Protein AF-A0A0F9I7V3-F1 (afdb_monomer_lite)

Structure (mmCIF, N/CA/C/O backbone):
data_AF-A0A0F9I7V3-F1
#
_entry.id   AF-A0A0F9I7V3-F1
#
loop_
_atom_site.group_PDB
_atom_site.id
_atom_site.type_symbol
_atom_site.label_atom_id
_atom_site.label_alt_id
_atom_site.label_comp_id
_atom_site.label_asym_id
_atom_site.label_entity_id
_atom_site.label_seq_id
_atom_site.pdbx_PDB_ins_code
_atom_site.Cartn_x
_atom_site.Cartn_y
_atom_site.Cartn_z
_atom_site.occupancy
_atom_site.B_iso_or_equiv
_atom_site.auth_seq_id
_atom_site.auth_comp_id
_atom_site.auth_asym_id
_atom_site.auth_atom_id
_atom_site.pdbx_PDB_model_num
ATOM 1 N N . ASN A 1 1 ? 7.238 9.715 3.601 1.00 52.47 1 ASN A N 1
ATOM 2 C CA . ASN A 1 1 ? 8.567 10.121 3.090 1.00 52.47 1 ASN A CA 1
ATOM 3 C C . ASN A 1 1 ? 9.205 11.260 3.841 1.00 52.47 1 ASN A C 1
ATOM 5 O O . ASN A 1 1 ? 10.418 11.334 3.756 1.00 52.47 1 ASN A O 1
ATOM 9 N N . GLU A 1 2 ? 8.448 12.193 4.439 1.00 54.03 2 GLU A N 1
ATOM 10 C CA . GLU A 1 2 ? 9.003 13.387 5.118 1.00 54.03 2 GLU A CA 1
ATOM 11 C C . GLU A 1 2 ? 9.944 14.259 4.256 1.00 54.03 2 GLU A C 1
ATOM 13 O O . GLU A 1 2 ? 10.416 15.294 4.709 1.00 54.03 2 GLU A O 1
ATOM 18 N N . ALA A 1 3 ? 10.161 13.899 2.986 1.00 58.34 3 ALA A N 1
ATOM 19 C CA . ALA A 1 3 ? 10.875 14.692 2.012 1.00 58.34 3 ALA A CA 1
ATOM 20 C C . ALA A 1 3 ? 10.129 16.025 1.872 1.00 58.34 3 ALA A C 1
ATOM 22 O O . ALA A 1 3 ? 8.951 16.016 1.485 1.00 58.34 3 ALA A O 1
ATOM 23 N N . PRO A 1 4 ? 10.773 17.164 2.187 1.00 63.94 4 PRO A N 1
ATOM 24 C CA . PRO A 1 4 ? 10.158 18.471 2.017 1.00 63.94 4 PRO A CA 1
ATOM 25 C C . PRO A 1 4 ? 9.557 18.585 0.614 1.00 63.94 4 PRO A C 1
ATOM 27 O O . PRO A 1 4 ? 10.210 18.191 -0.352 1.00 63.94 4 PRO A O 1
ATOM 30 N N . ARG A 1 5 ? 8.346 19.142 0.456 1.00 61.31 5 ARG A N 1
ATOM 31 C CA . ARG A 1 5 ? 7.693 19.269 -0.872 1.00 61.31 5 ARG A CA 1
ATOM 32 C C . ARG A 1 5 ? 8.591 19.921 -1.928 1.00 61.31 5 ARG A C 1
ATOM 34 O O . ARG A 1 5 ? 8.489 19.603 -3.107 1.00 61.31 5 ARG A O 1
ATOM 41 N N . HIS A 1 6 ? 9.469 20.825 -1.499 1.00 72.94 6 HIS A N 1
ATOM 42 C CA . HIS A 1 6 ? 10.412 21.543 -2.360 1.00 72.94 6 HIS A CA 1
ATOM 43 C C . HIS A 1 6 ? 11.698 20.757 -2.643 1.00 72.94 6 HIS A C 1
ATOM 45 O O . HIS A 1 6 ? 12.445 21.073 -3.571 1.00 72.94 6 HIS A O 1
ATOM 51 N N . SER A 1 7 ? 11.969 19.714 -1.862 1.00 73.38 7 SER A N 1
ATOM 52 C CA . SER A 1 7 ? 13.072 18.805 -2.121 1.00 73.38 7 SER A CA 1
ATOM 53 C C . SER A 1 7 ? 12.683 17.884 -3.280 1.00 73.38 7 SER A C 1
ATOM 55 O O . SER A 1 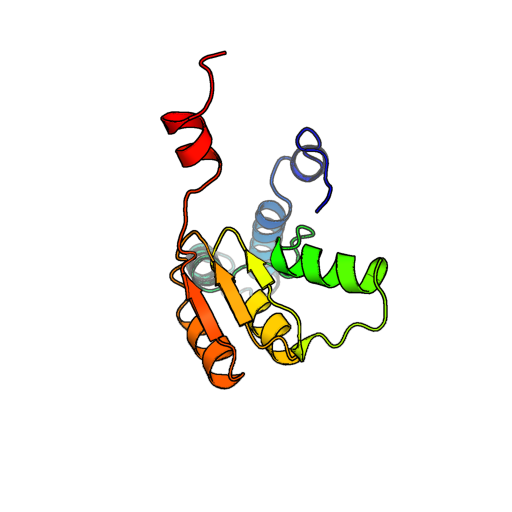7 ? 11.796 17.039 -3.185 1.00 73.38 7 SER A O 1
ATOM 57 N N . ARG A 1 8 ? 13.353 18.061 -4.422 1.00 76.62 8 ARG A N 1
ATOM 58 C CA . ARG A 1 8 ? 13.280 17.140 -5.566 1.00 76.62 8 ARG A CA 1
ATOM 59 C C . ARG A 1 8 ? 14.619 16.409 -5.705 1.00 76.62 8 ARG A C 1
ATOM 61 O O . ARG A 1 8 ? 15.311 16.620 -6.700 1.00 76.62 8 ARG A O 1
ATOM 68 N N . PRO A 1 9 ? 15.036 15.607 -4.704 1.00 82.81 9 PRO A N 1
ATOM 69 C CA . PRO A 1 9 ? 16.375 15.022 -4.676 1.00 82.81 9 PRO A CA 1
ATOM 70 C C . PRO A 1 9 ? 16.635 14.146 -5.902 1.00 82.81 9 PRO A C 1
ATOM 72 O O . PRO A 1 9 ? 17.692 14.252 -6.510 1.00 82.81 9 PRO A O 1
ATOM 75 N N . CYS A 1 10 ? 15.645 13.361 -6.338 1.00 83.88 10 CYS A N 1
ATOM 76 C CA . CYS A 1 10 ? 15.775 12.532 -7.532 1.00 83.88 10 CYS A CA 1
ATOM 77 C C . CYS A 1 10 ? 15.978 13.357 -8.809 1.00 83.88 10 CYS A C 1
ATOM 79 O O . CYS A 1 10 ? 16.874 13.052 -9.582 1.00 83.88 10 CYS A O 1
ATOM 81 N N . ALA A 1 11 ? 15.222 14.442 -8.995 1.00 85.31 11 ALA A N 1
ATOM 82 C CA . ALA A 1 11 ? 15.393 15.312 -10.155 1.00 85.31 11 ALA A CA 1
ATOM 83 C C . ALA A 1 11 ? 16.764 16.008 -10.155 1.00 85.31 11 ALA A C 1
ATOM 85 O O . ALA A 1 11 ? 17.349 16.186 -11.214 1.00 85.31 11 ALA A O 1
ATOM 86 N N . LYS A 1 12 ? 17.295 16.369 -8.979 1.00 87.06 12 LYS A N 1
ATOM 87 C CA . LYS A 1 12 ? 18.630 16.974 -8.856 1.00 87.06 12 LYS A CA 1
ATOM 88 C C . LYS A 1 12 ? 19.762 15.978 -9.124 1.00 87.06 12 LYS A C 1
ATOM 90 O O . LYS A 1 12 ? 20.744 16.354 -9.745 1.00 87.06 12 LYS A O 1
ATOM 95 N N . LEU A 1 13 ? 19.631 14.737 -8.653 1.00 87.12 13 LEU A N 1
ATOM 96 C CA . LEU A 1 13 ? 20.681 13.715 -8.758 1.00 87.12 13 LEU A CA 1
ATOM 97 C C . LEU A 1 13 ? 20.652 12.950 -10.089 1.00 87.12 13 LEU A C 1
ATOM 99 O O . LEU A 1 13 ? 21.702 12.619 -10.621 1.00 87.12 13 LEU A O 1
ATOM 103 N N . PHE A 1 14 ? 19.461 12.670 -10.623 1.00 86.31 14 PHE A N 1
ATOM 104 C CA . PHE A 1 14 ? 19.266 11.794 -11.786 1.00 86.31 14 PHE A CA 1
ATOM 105 C C . PHE A 1 14 ? 18.589 12.496 -12.975 1.00 86.31 14 PHE A C 1
ATOM 107 O O . PHE A 1 14 ? 18.292 11.853 -13.980 1.00 86.31 14 PHE A O 1
ATOM 114 N N . GLY A 1 15 ? 18.228 13.779 -12.855 1.00 89.44 15 GLY A N 1
ATOM 115 C CA . GLY A 1 15 ? 17.447 14.518 -13.862 1.00 89.44 15 GLY A CA 1
ATOM 116 C C . GLY A 1 15 ? 15.964 14.118 -13.951 1.00 89.44 15 GLY A C 1
ATOM 117 O O . GLY A 1 15 ? 15.140 14.877 -14.454 1.00 89.44 15 GLY A O 1
ATOM 118 N N . VAL A 1 16 ? 15.592 12.946 -13.429 1.00 88.06 16 VAL A N 1
ATOM 119 C CA . VAL A 1 16 ? 14.232 12.383 -13.426 1.00 88.06 16 VAL A CA 1
ATOM 120 C C . VAL A 1 16 ? 13.934 11.678 -12.095 1.00 88.06 16 VAL A C 1
ATOM 122 O O . VAL A 1 16 ? 14.767 11.617 -11.194 1.00 88.06 16 VAL A O 1
ATOM 125 N N . CYS A 1 17 ? 12.727 11.125 -11.935 1.00 84.31 17 CYS A N 1
ATOM 126 C CA . CYS A 1 17 ? 12.464 10.203 -10.828 1.00 84.31 17 CYS A CA 1
ATOM 127 C C . CYS A 1 17 ? 13.434 9.011 -10.908 1.00 84.31 17 CYS A C 1
ATOM 129 O O . CYS A 1 17 ? 13.562 8.416 -11.975 1.00 84.31 17 CYS A O 1
ATOM 131 N N . GLN A 1 18 ? 14.059 8.631 -9.789 1.00 84.81 18 GLN A N 1
ATOM 132 C CA . GLN A 1 18 ? 15.026 7.525 -9.736 1.00 84.81 18 GLN A CA 1
ATOM 133 C C . GLN A 1 18 ? 14.461 6.236 -10.354 1.00 84.81 18 GLN A C 1
ATOM 135 O O . GLN A 1 18 ? 15.120 5.612 -11.172 1.00 84.81 18 GLN A O 1
ATOM 140 N N . ARG A 1 19 ? 13.191 5.915 -10.082 1.00 85.50 19 ARG A N 1
ATOM 141 C CA . ARG A 1 19 ? 12.499 4.767 -10.687 1.00 85.50 19 ARG A CA 1
ATOM 142 C C . ARG A 1 19 ? 12.498 4.802 -12.222 1.00 85.50 19 ARG A C 1
ATOM 144 O O . ARG A 1 19 ? 12.599 3.770 -12.869 1.00 85.50 19 ARG A O 1
ATOM 151 N N . ILE A 1 20 ? 12.336 5.985 -12.824 1.00 85.06 20 ILE A N 1
ATOM 152 C CA . ILE A 1 20 ? 12.371 6.153 -14.290 1.00 85.06 20 ILE A CA 1
ATOM 153 C C . ILE A 1 20 ? 13.801 5.985 -14.804 1.00 85.06 20 ILE A C 1
ATOM 155 O O . ILE A 1 20 ? 13.996 5.389 -15.859 1.00 85.06 20 ILE A O 1
ATOM 159 N N . TYR A 1 21 ? 14.780 6.515 -14.069 1.00 87.50 21 TYR A N 1
ATOM 160 C CA . TYR A 1 21 ? 16.195 6.351 -14.385 1.00 87.50 21 TYR A CA 1
ATOM 161 C C . TYR A 1 21 ? 16.595 4.867 -14.384 1.00 87.50 21 TYR A C 1
ATOM 163 O O . TYR A 1 21 ? 17.134 4.384 -15.369 1.00 87.50 21 TYR A O 1
ATOM 171 N N . GLU A 1 22 ? 16.218 4.108 -13.357 1.00 85.62 22 GLU A N 1
ATOM 172 C CA . GLU A 1 22 ? 16.543 2.680 -13.245 1.00 85.62 22 GLU A CA 1
ATOM 173 C C . GLU A 1 22 ? 15.897 1.824 -14.337 1.00 85.62 22 GLU A C 1
ATOM 175 O O . GLU A 1 22 ? 16.509 0.876 -14.813 1.00 85.62 22 GLU A O 1
ATOM 180 N N . TRP A 1 23 ? 14.698 2.174 -14.812 1.00 86.38 23 TRP A N 1
ATOM 181 C CA . TRP A 1 23 ? 14.118 1.501 -15.979 1.00 86.38 23 TRP A CA 1
ATOM 182 C C . TRP A 1 23 ? 14.963 1.662 -17.252 1.00 86.38 23 TRP A C 1
ATOM 184 O O . TRP A 1 23 ? 14.872 0.810 -18.135 1.00 86.38 23 TRP A O 1
ATOM 194 N N . LYS A 1 24 ? 15.748 2.743 -17.377 1.00 84.44 24 LYS A N 1
ATOM 195 C CA . LYS A 1 24 ? 16.699 2.900 -18.488 1.00 84.44 24 LYS A CA 1
ATOM 196 C C . LYS A 1 24 ? 17.878 1.951 -18.312 1.00 84.44 24 LYS A C 1
ATOM 198 O O . LYS A 1 24 ? 18.190 1.231 -19.248 1.00 84.44 24 LYS A O 1
ATOM 203 N N . GLU A 1 25 ? 18.441 1.882 -17.108 1.00 85.31 25 GLU A N 1
ATOM 204 C CA . GLU A 1 25 ? 19.539 0.963 -16.776 1.00 85.31 25 GLU A CA 1
ATOM 205 C C . GLU A 1 25 ? 19.151 -0.502 -17.012 1.00 85.31 25 GLU A C 1
ATOM 207 O O . GLU A 1 25 ? 19.879 -1.238 -17.671 1.00 85.31 25 GLU A O 1
ATOM 212 N N . VAL A 1 26 ? 17.957 -0.912 -16.564 1.00 85.88 26 VAL A N 1
ATOM 213 C CA . VAL A 1 26 ? 17.424 -2.261 -16.822 1.00 85.88 26 VAL A CA 1
ATOM 214 C C . VAL A 1 26 ? 17.342 -2.542 -18.323 1.00 85.88 26 VAL A C 1
ATOM 216 O O . VAL A 1 26 ? 17.705 -3.630 -18.755 1.00 85.88 26 VAL A O 1
ATOM 219 N N . SER A 1 27 ? 16.910 -1.567 -19.128 1.00 83.44 27 SER A N 1
ATOM 220 C CA . SER A 1 27 ? 16.857 -1.717 -20.587 1.00 83.44 27 SER A CA 1
ATOM 221 C C . SER A 1 27 ? 18.243 -1.903 -21.208 1.00 83.44 27 SER A C 1
ATOM 223 O O . SER A 1 27 ? 18.374 -2.665 -22.163 1.00 83.44 27 SER A O 1
ATOM 225 N N . SER A 1 28 ? 19.255 -1.204 -20.687 1.00 82.38 28 SER A N 1
ATOM 226 C CA . SER A 1 28 ? 20.643 -1.292 -21.151 1.00 82.38 28 SER A CA 1
ATOM 227 C C . SER A 1 28 ? 21.254 -2.654 -20.823 1.00 82.38 28 SER A C 1
ATOM 229 O O . SER A 1 28 ? 21.826 -3.296 -21.701 1.00 82.38 28 SER A O 1
ATOM 231 N N . HIS A 1 29 ? 21.083 -3.126 -19.584 1.00 87.06 29 HIS A N 1
ATOM 232 C CA . HIS A 1 29 ? 21.571 -4.440 -19.157 1.00 87.06 29 HIS A CA 1
ATOM 233 C C . HIS A 1 29 ? 20.855 -5.575 -19.885 1.00 87.06 29 HIS A C 1
ATOM 235 O O . HIS A 1 29 ? 21.501 -6.529 -20.296 1.00 87.06 29 HIS A O 1
ATOM 241 N N . LEU A 1 30 ? 19.550 -5.446 -20.147 1.00 85.00 30 LEU A N 1
ATOM 242 C CA . LEU A 1 30 ? 18.790 -6.473 -20.859 1.00 85.00 30 LEU A CA 1
ATOM 243 C C . LEU A 1 30 ? 19.382 -6.788 -22.243 1.00 85.00 30 LEU A C 1
ATOM 245 O O . LEU A 1 30 ? 19.443 -7.951 -22.624 1.00 85.00 30 LEU A O 1
ATOM 249 N N . ALA A 1 31 ? 19.840 -5.773 -22.982 1.00 78.81 31 ALA A N 1
ATOM 250 C CA . ALA A 1 31 ? 20.459 -5.968 -24.294 1.00 78.81 31 ALA A CA 1
ATOM 251 C C . ALA A 1 31 ? 21.866 -6.592 -24.211 1.00 78.81 31 ALA A C 1
ATOM 253 O O . ALA A 1 31 ? 22.268 -7.303 -25.130 1.00 78.81 31 ALA A O 1
ATOM 254 N N . ALA A 1 32 ? 22.604 -6.329 -23.127 1.00 85.12 32 ALA A N 1
ATOM 255 C CA . ALA A 1 32 ? 23.942 -6.874 -22.903 1.00 85.12 32 ALA A CA 1
ATOM 256 C C . ALA A 1 32 ? 23.902 -8.323 -22.386 1.00 85.12 32 ALA A C 1
ATOM 258 O O . ALA A 1 32 ? 24.621 -9.182 -22.891 1.00 85.12 32 ALA A O 1
ATOM 259 N N . ASP A 1 33 ? 23.031 -8.593 -21.413 1.00 89.25 33 ASP A N 1
ATOM 260 C CA . ASP A 1 33 ? 22.926 -9.881 -20.723 1.00 89.25 33 ASP A CA 1
ATOM 261 C C . ASP A 1 33 ? 22.102 -10.903 -21.516 1.00 89.25 33 ASP A C 1
ATOM 263 O O . ASP A 1 33 ? 22.255 -12.112 -21.333 1.00 89.25 33 ASP A O 1
ATOM 267 N N . VAL A 1 34 ? 21.233 -10.435 -22.419 1.00 88.75 34 VAL A N 1
ATOM 268 C CA . VAL A 1 34 ? 20.419 -11.285 -23.294 1.00 88.75 34 VAL A CA 1
ATOM 269 C C . VAL 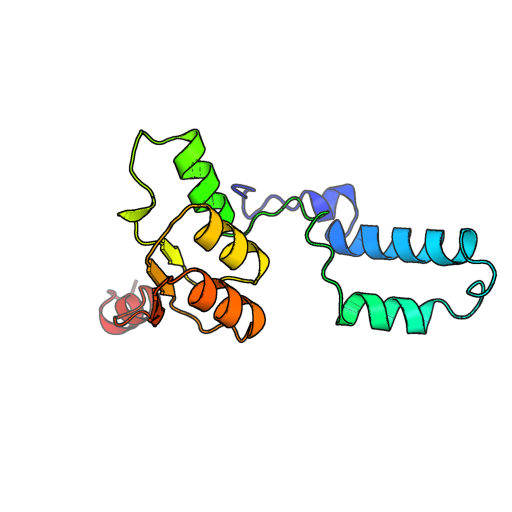A 1 34 ? 20.702 -10.926 -24.757 1.00 88.75 34 VAL A C 1
ATOM 271 O O . VAL A 1 34 ? 19.945 -10.167 -25.365 1.00 88.75 34 VAL A O 1
ATOM 274 N N . PRO A 1 35 ? 21.754 -11.504 -25.374 1.00 84.06 35 PRO A N 1
ATOM 275 C CA . PRO A 1 35 ? 22.152 -11.186 -26.749 1.00 84.06 35 PRO A CA 1
ATOM 276 C C . PRO A 1 35 ? 21.036 -11.379 -27.787 1.00 84.06 35 PRO A C 1
ATOM 278 O O . PRO A 1 35 ? 20.988 -10.672 -28.790 1.00 84.06 35 PRO A O 1
ATOM 281 N N . ALA A 1 36 ? 20.093 -12.293 -27.526 1.00 86.19 36 ALA A N 1
ATOM 282 C CA . ALA A 1 36 ? 18.913 -12.512 -28.366 1.00 86.19 36 ALA A CA 1
ATOM 283 C C . ALA A 1 36 ? 17.989 -11.279 -28.473 1.00 86.19 36 ALA A C 1
ATOM 285 O O . ALA A 1 36 ? 17.164 -11.211 -29.379 1.00 86.19 36 ALA A O 1
ATOM 286 N N . LEU A 1 37 ? 18.125 -10.303 -27.568 1.00 81.38 37 LEU A N 1
ATOM 287 C CA . LEU A 1 37 ? 17.333 -9.073 -27.515 1.00 81.38 37 LEU A CA 1
ATOM 288 C C . LEU A 1 37 ? 18.104 -7.831 -27.995 1.00 81.38 37 LEU A C 1
ATOM 290 O O . LEU A 1 37 ? 17.586 -6.720 -27.873 1.00 81.38 37 LEU A O 1
ATOM 294 N N . ALA A 1 38 ? 19.303 -7.988 -28.571 1.00 72.38 38 ALA A N 1
ATOM 295 C CA . ALA A 1 38 ? 20.205 -6.887 -28.936 1.00 72.38 38 ALA A CA 1
ATOM 296 C C . ALA A 1 38 ? 19.648 -5.875 -29.972 1.00 72.38 38 ALA A C 1
ATOM 298 O O . ALA A 1 38 ? 20.277 -4.849 -30.215 1.00 72.38 38 ALA A O 1
ATOM 299 N N . GLY A 1 39 ? 18.465 -6.115 -30.552 1.00 69.88 39 GLY A N 1
ATOM 300 C CA . GLY A 1 39 ? 17.776 -5.185 -31.460 1.00 69.88 39 GLY A CA 1
ATOM 301 C C . GLY A 1 39 ? 16.279 -4.973 -31.193 1.00 69.88 39 GLY A C 1
ATOM 302 O O . GLY A 1 39 ? 15.681 -4.120 -31.843 1.00 69.88 39 GLY A O 1
ATOM 303 N N . ASP A 1 40 ? 15.671 -5.702 -30.247 1.00 73.25 40 ASP A N 1
ATOM 304 C CA . ASP A 1 40 ? 14.225 -5.635 -29.961 1.00 73.25 40 ASP A CA 1
ATOM 305 C C . ASP A 1 40 ? 13.909 -5.789 -28.461 1.00 73.25 40 ASP A C 1
ATOM 307 O O . ASP A 1 40 ? 13.080 -6.581 -28.014 1.00 73.25 40 ASP A O 1
ATOM 311 N N . SER A 1 41 ? 14.594 -5.009 -27.628 1.00 79.94 41 SER A N 1
ATOM 312 C CA . SER A 1 41 ? 14.288 -4.928 -26.194 1.00 79.94 41 SER A CA 1
ATOM 313 C C . SER A 1 41 ? 13.035 -4.087 -25.904 1.00 79.94 41 SER A C 1
ATOM 315 O O . SER A 1 41 ? 12.497 -4.123 -24.796 1.00 79.94 41 SER A O 1
ATOM 317 N N . SER A 1 42 ? 12.523 -3.346 -26.892 1.00 82.62 42 SER A N 1
ATOM 318 C CA . SER A 1 42 ? 11.436 -2.380 -26.710 1.00 82.62 42 SER A CA 1
ATOM 319 C C . SER A 1 42 ? 10.109 -3.035 -26.306 1.00 82.62 42 SER A C 1
ATOM 321 O O . SER A 1 42 ? 9.474 -2.593 -25.343 1.00 82.62 42 SER A O 1
ATOM 323 N N . ALA A 1 43 ? 9.728 -4.126 -26.979 1.00 85.56 43 ALA A N 1
ATOM 324 C CA . ALA A 1 43 ? 8.502 -4.866 -26.700 1.00 85.56 43 ALA A CA 1
ATOM 325 C C . ALA A 1 43 ? 8.549 -5.528 -25.314 1.00 85.56 43 ALA A C 1
ATOM 327 O O . ALA A 1 43 ? 7.585 -5.451 -24.546 1.00 85.56 43 ALA A O 1
ATOM 328 N N . VAL A 1 44 ? 9.703 -6.100 -24.952 1.00 87.56 44 VAL A N 1
ATOM 329 C CA . VAL A 1 44 ? 9.932 -6.695 -23.628 1.00 87.56 44 VAL A CA 1
ATOM 330 C C . VAL A 1 44 ? 9.826 -5.631 -22.541 1.00 87.56 44 VAL A C 1
ATOM 332 O O . VAL A 1 44 ? 9.090 -5.806 -21.572 1.00 87.56 44 VAL A O 1
ATOM 335 N N . MET A 1 45 ? 10.484 -4.484 -22.714 1.00 86.06 45 MET A N 1
ATOM 336 C CA . MET A 1 45 ? 10.423 -3.392 -21.742 1.00 86.06 45 MET A CA 1
ATOM 337 C C . MET A 1 45 ? 9.016 -2.805 -21.603 1.00 86.06 45 MET A C 1
ATOM 339 O O . MET A 1 45 ? 8.631 -2.409 -20.503 1.00 86.06 45 MET A O 1
ATOM 343 N N . ALA A 1 46 ? 8.237 -2.748 -22.685 1.00 87.69 46 ALA A N 1
ATOM 344 C CA . ALA A 1 46 ? 6.837 -2.337 -22.629 1.00 87.69 46 ALA A CA 1
ATOM 345 C C . ALA A 1 46 ? 5.992 -3.328 -21.812 1.00 87.69 46 ALA A C 1
ATOM 347 O O . ALA A 1 46 ? 5.220 -2.903 -20.951 1.00 87.69 46 ALA A O 1
ATOM 348 N N . CYS A 1 47 ? 6.192 -4.632 -22.025 1.00 88.75 47 CYS A N 1
ATOM 349 C CA . CYS A 1 47 ? 5.558 -5.697 -21.247 1.00 88.75 47 CYS A CA 1
ATOM 350 C C . CYS A 1 47 ? 5.910 -5.585 -19.753 1.00 88.75 47 CYS A C 1
ATOM 352 O O . CYS A 1 47 ? 5.024 -5.467 -18.907 1.00 88.75 47 CYS A O 1
ATOM 354 N N . LEU A 1 48 ? 7.204 -5.492 -19.429 1.00 88.00 48 LEU A N 1
ATOM 355 C CA . LEU A 1 48 ? 7.679 -5.369 -18.049 1.00 88.00 48 LEU A CA 1
ATOM 356 C C . LEU A 1 48 ? 7.114 -4.124 -17.356 1.00 88.00 48 LEU A C 1
ATOM 358 O O . LEU A 1 48 ? 6.677 -4.214 -16.217 1.00 88.00 48 LEU A O 1
ATOM 362 N N . LYS A 1 49 ? 7.073 -2.966 -18.025 1.00 85.94 49 LYS A N 1
ATOM 363 C CA . LYS A 1 49 ? 6.516 -1.730 -17.443 1.00 85.94 49 LYS A CA 1
ATOM 364 C C . LYS A 1 49 ? 5.005 -1.788 -17.221 1.00 85.94 49 LYS A C 1
ATOM 366 O O . LYS A 1 49 ? 4.503 -1.071 -16.356 1.00 85.94 49 LYS A O 1
ATOM 371 N N . ARG A 1 50 ? 4.284 -2.578 -18.022 1.00 84.56 50 ARG A N 1
ATOM 372 C CA . ARG A 1 50 ? 2.838 -2.780 -17.875 1.00 84.56 50 ARG A CA 1
ATOM 373 C C . ARG A 1 50 ? 2.538 -3.638 -16.649 1.00 84.56 50 ARG A C 1
ATOM 375 O O . ARG A 1 50 ? 1.687 -3.267 -15.844 1.00 84.56 50 ARG A O 1
ATOM 382 N N . ASP A 1 51 ? 3.261 -4.744 -16.508 1.00 84.25 51 ASP A N 1
ATOM 383 C CA . ASP A 1 51 ? 2.912 -5.793 -15.548 1.00 84.25 51 ASP A CA 1
ATOM 384 C C . ASP A 1 51 ? 3.681 -5.656 -14.220 1.00 84.25 51 ASP A C 1
ATOM 386 O O . ASP A 1 51 ? 3.179 -6.032 -13.158 1.00 84.25 51 ASP A O 1
ATOM 390 N N . LEU A 1 52 ? 4.867 -5.037 -14.240 1.00 82.38 52 LEU A N 1
ATOM 391 C CA . LEU A 1 52 ? 5.715 -4.829 -13.069 1.00 82.38 52 LEU A CA 1
ATOM 392 C C . LEU A 1 52 ? 5.801 -3.352 -12.687 1.00 82.38 52 LEU A C 1
ATOM 394 O O . LEU A 1 52 ? 6.022 -2.455 -13.502 1.00 82.38 52 LEU A O 1
ATOM 398 N N . LYS A 1 53 ? 5.722 -3.097 -11.383 1.00 74.88 53 LYS A N 1
ATOM 399 C CA . LYS A 1 53 ? 6.064 -1.802 -10.796 1.00 74.88 53 LYS A CA 1
ATOM 400 C C . LYS A 1 53 ? 7.366 -1.985 -10.019 1.00 74.88 53 LYS A C 1
ATOM 402 O O . LYS A 1 53 ? 7.371 -2.714 -9.034 1.00 74.88 53 LYS A O 1
ATOM 407 N N . ILE A 1 54 ? 8.443 -1.309 -10.430 1.00 75.19 54 ILE A N 1
ATOM 408 C CA . ILE A 1 54 ? 9.712 -1.255 -9.677 1.00 75.19 54 ILE A CA 1
ATOM 409 C C . ILE A 1 54 ? 9.506 -0.365 -8.444 1.00 75.19 54 ILE A C 1
ATOM 411 O O . ILE A 1 54 ? 9.830 0.826 -8.435 1.00 75.19 54 ILE A O 1
ATOM 415 N N . LEU A 1 55 ? 8.819 -0.909 -7.445 1.00 73.06 55 LEU A N 1
ATOM 416 C CA . LEU A 1 55 ? 8.537 -0.235 -6.178 1.00 73.06 55 LEU A CA 1
ATOM 417 C C . LEU A 1 55 ? 9.639 -0.510 -5.155 1.00 73.06 55 LEU A C 1
ATOM 419 O O . LEU A 1 55 ? 9.938 0.366 -4.356 1.00 73.06 55 LEU A O 1
ATOM 423 N N . ASP A 1 56 ? 10.302 -1.661 -5.252 1.00 73.00 56 ASP A N 1
ATOM 424 C CA . ASP A 1 56 ? 11.455 -2.079 -4.447 1.00 73.00 56 ASP A CA 1
ATOM 425 C C . ASP A 1 56 ? 12.640 -1.107 -4.531 1.00 73.00 56 ASP A C 1
ATOM 427 O O . ASP A 1 56 ? 13.359 -0.907 -3.555 1.00 73.00 56 ASP A O 1
ATOM 431 N N . ARG A 1 57 ? 12.826 -0.453 -5.679 1.00 77.31 57 ARG A N 1
ATOM 432 C CA . ARG A 1 57 ? 13.868 0.568 -5.847 1.00 77.31 57 ARG A CA 1
ATOM 433 C C . ARG A 1 57 ? 13.414 1.984 -5.506 1.00 77.31 57 ARG A C 1
ATOM 435 O O . ARG A 1 57 ? 14.224 2.909 -5.400 1.00 77.31 57 ARG A O 1
ATOM 442 N N . CYS A 1 58 ? 12.111 2.190 -5.327 1.00 78.38 58 CYS A N 1
ATOM 443 C CA . CYS A 1 58 ? 11.597 3.491 -4.951 1.00 78.38 58 CYS A CA 1
ATOM 444 C C . CYS A 1 58 ? 11.854 3.733 -3.462 1.00 78.38 58 CYS A C 1
ATOM 446 O O . CYS A 1 58 ? 11.306 3.055 -2.605 1.00 78.38 58 CYS A O 1
ATOM 448 N N . ARG A 1 59 ? 12.637 4.766 -3.132 1.00 79.31 59 ARG A N 1
ATOM 449 C CA . ARG A 1 59 ? 12.844 5.183 -1.730 1.00 79.31 59 ARG A CA 1
ATOM 450 C C . ARG A 1 59 ? 11.595 5.792 -1.083 1.00 79.31 59 ARG A C 1
ATOM 452 O O . ARG A 1 59 ? 11.584 6.061 0.114 1.00 79.31 59 ARG A O 1
ATOM 459 N N . ALA A 1 60 ? 10.579 6.092 -1.888 1.00 81.75 60 ALA A N 1
ATOM 460 C CA . ALA A 1 60 ? 9.318 6.623 -1.418 1.00 81.75 60 ALA A CA 1
ATOM 461 C C . ALA A 1 60 ? 8.450 5.491 -0.864 1.00 81.75 60 ALA A C 1
ATOM 463 O O . ALA A 1 60 ? 8.010 4.635 -1.623 1.00 81.75 60 ALA A O 1
ATOM 464 N N . LEU A 1 61 ? 8.155 5.554 0.429 1.00 87.44 61 LEU A N 1
ATOM 465 C CA . LEU A 1 61 ? 7.153 4.717 1.070 1.00 87.44 61 LEU A CA 1
ATOM 466 C C . LEU A 1 61 ? 5.757 5.312 0.877 1.00 87.44 61 LEU A C 1
ATOM 468 O O . LEU A 1 61 ? 5.571 6.536 0.872 1.00 87.44 61 LEU A O 1
ATOM 472 N N . HIS A 1 62 ? 4.769 4.439 0.770 1.00 90.06 62 HIS A N 1
ATOM 473 C CA . HIS A 1 62 ? 3.357 4.792 0.769 1.00 90.06 62 HIS A CA 1
ATOM 474 C C . HIS A 1 62 ? 2.921 5.387 2.115 1.00 90.06 62 HIS A C 1
ATOM 476 O O . HIS A 1 62 ? 3.620 5.275 3.125 1.00 90.06 62 HIS A O 1
ATOM 482 N N . ALA A 1 63 ? 1.780 6.076 2.145 1.00 91.75 63 ALA A N 1
ATOM 483 C CA . ALA A 1 63 ? 1.302 6.726 3.366 1.00 91.75 63 ALA A CA 1
ATOM 484 C C . ALA A 1 63 ? 1.047 5.696 4.481 1.00 91.75 63 ALA A C 1
ATOM 486 O O . ALA A 1 63 ? 1.451 5.913 5.619 1.00 91.75 63 ALA A O 1
ATOM 487 N N . GLU A 1 64 ? 0.474 4.553 4.118 1.00 93.75 64 GLU A N 1
ATOM 488 C CA . GLU A 1 64 ? 0.174 3.405 4.972 1.00 93.75 64 GLU A CA 1
ATOM 489 C C . GLU A 1 64 ? 1.454 2.829 5.590 1.00 93.75 64 GLU A C 1
ATOM 491 O O . GLU A 1 64 ? 1.540 2.623 6.798 1.00 93.75 64 GLU A O 1
ATOM 496 N N . GLU A 1 65 ? 2.491 2.643 4.771 1.00 92.56 65 GLU A N 1
ATOM 497 C CA . GLU A 1 65 ? 3.800 2.169 5.226 1.00 92.56 65 GLU A CA 1
ATOM 498 C C . GLU A 1 65 ? 4.464 3.170 6.166 1.00 92.56 65 GLU A C 1
ATOM 500 O O . GLU A 1 65 ? 4.988 2.783 7.206 1.00 92.56 65 GLU A O 1
ATOM 505 N N . ASN A 1 66 ? 4.419 4.463 5.831 1.00 91.94 66 ASN A N 1
ATOM 506 C CA . ASN A 1 66 ? 4.952 5.502 6.709 1.00 91.94 66 ASN A CA 1
ATOM 507 C C . ASN A 1 66 ? 4.199 5.537 8.046 1.00 91.94 66 ASN A C 1
ATOM 509 O O . ASN A 1 66 ? 4.835 5.734 9.074 1.00 91.94 66 ASN A O 1
ATOM 513 N N . ALA A 1 67 ? 2.877 5.338 8.056 1.00 91.44 67 ALA A N 1
ATOM 514 C CA . ALA A 1 67 ? 2.091 5.294 9.287 1.00 91.44 67 ALA A CA 1
ATOM 515 C C . ALA A 1 67 ? 2.523 4.122 10.182 1.00 91.44 67 ALA A C 1
ATOM 517 O O . ALA A 1 67 ? 2.795 4.323 11.365 1.00 91.44 67 ALA A O 1
ATOM 518 N N . ILE A 1 68 ? 2.674 2.929 9.599 1.00 90.06 68 ILE A N 1
ATOM 519 C CA . ILE A 1 68 ? 3.177 1.731 10.286 1.00 90.06 68 ILE A CA 1
ATOM 520 C C . ILE A 1 68 ? 4.594 1.961 10.831 1.00 90.06 68 ILE A C 1
ATOM 522 O O . ILE A 1 68 ? 4.859 1.691 12.000 1.00 90.06 68 ILE A O 1
ATOM 526 N N . VAL A 1 69 ? 5.509 2.483 10.008 1.00 91.00 69 VAL A N 1
ATOM 527 C CA . VAL A 1 69 ? 6.901 2.743 10.412 1.00 91.00 69 VAL A CA 1
ATOM 528 C C . VAL A 1 69 ? 6.963 3.794 11.516 1.00 91.00 69 VAL A C 1
ATOM 530 O O . VAL A 1 69 ? 7.711 3.628 12.475 1.00 91.00 69 VAL A O 1
ATOM 533 N N . SER A 1 70 ? 6.169 4.858 11.422 1.00 89.25 70 SER A N 1
ATOM 534 C CA . SER A 1 70 ? 6.088 5.887 12.459 1.00 89.25 70 SER A CA 1
ATOM 535 C C . SER A 1 70 ? 5.531 5.345 13.767 1.00 89.25 70 SER A C 1
ATOM 537 O O . SER A 1 70 ? 6.016 5.746 14.823 1.00 89.25 70 SER A O 1
ATOM 539 N N . LEU A 1 71 ? 4.557 4.434 13.717 1.00 87.75 71 LEU A N 1
ATOM 540 C CA . LEU A 1 71 ? 4.088 3.739 14.908 1.00 87.75 71 LEU A CA 1
ATOM 541 C C . LEU A 1 71 ? 5.221 2.901 15.505 1.00 87.75 71 LEU A C 1
ATOM 543 O O . LEU A 1 71 ? 5.555 3.111 16.659 1.00 87.75 71 LEU A O 1
ATOM 547 N N . ALA A 1 72 ? 5.884 2.053 14.716 1.00 87.56 72 ALA A N 1
ATOM 548 C CA . ALA A 1 72 ? 6.992 1.225 15.196 1.00 87.56 72 ALA A CA 1
ATOM 549 C C . ALA A 1 72 ? 8.172 2.048 15.752 1.00 87.56 72 ALA A C 1
ATOM 551 O O . ALA A 1 72 ? 8.817 1.642 16.715 1.00 87.56 72 ALA A O 1
ATOM 552 N N . ARG A 1 73 ? 8.461 3.214 15.155 1.00 87.56 73 ARG A N 1
ATOM 553 C CA . ARG A 1 73 ? 9.552 4.104 15.580 1.00 87.56 73 ARG A CA 1
ATOM 554 C C . ARG A 1 73 ? 9.210 4.900 16.838 1.00 87.56 73 ARG A C 1
ATOM 556 O O . ARG A 1 73 ? 10.083 5.108 17.673 1.00 87.56 73 ARG A O 1
ATOM 563 N N . ASN A 1 74 ? 7.982 5.412 16.933 1.00 84.62 74 ASN A N 1
ATOM 564 C CA . ASN A 1 74 ? 7.609 6.428 17.923 1.00 84.62 74 ASN A CA 1
ATOM 565 C C . ASN A 1 74 ? 6.628 5.919 19.003 1.00 84.62 74 ASN A C 1
ATOM 567 O O . ASN A 1 74 ? 6.396 6.625 19.984 1.00 84.62 74 ASN A O 1
ATOM 571 N N . GLY A 1 75 ? 6.018 4.744 18.838 1.00 64.19 75 GLY A N 1
ATOM 572 C CA . GLY A 1 75 ? 4.974 4.205 19.718 1.00 64.19 75 GLY A CA 1
ATOM 573 C C . GLY A 1 75 ? 5.268 2.757 20.105 1.00 64.19 75 GLY A C 1
ATOM 574 O O . GLY A 1 75 ? 5.462 1.907 19.250 1.00 64.19 75 GLY A O 1
ATOM 575 N N . ARG A 1 76 ? 5.492 2.480 21.394 1.00 68.06 76 ARG A N 1
ATOM 576 C CA . ARG A 1 76 ? 4.482 2.059 22.393 1.00 68.06 76 ARG A CA 1
ATOM 577 C C . ARG A 1 76 ? 3.855 0.699 22.072 1.00 68.06 76 ARG A C 1
ATOM 579 O O . ARG A 1 76 ? 3.358 0.494 20.974 1.00 68.06 76 ARG A O 1
ATOM 586 N N . SER A 1 77 ? 3.839 -0.180 23.078 1.00 71.94 77 SER A N 1
ATOM 587 C CA . SER A 1 77 ? 3.244 -1.524 23.073 1.00 71.94 77 SER A CA 1
ATOM 588 C C . SER A 1 77 ? 1.719 -1.486 22.901 1.00 71.94 77 SER A C 1
ATOM 590 O O . SER A 1 77 ? 0.978 -1.795 23.829 1.00 71.94 77 SER A O 1
ATOM 592 N N . VAL A 1 78 ? 1.244 -1.041 21.739 1.00 80.50 78 VAL A N 1
ATOM 593 C CA . VAL A 1 78 ? -0.171 -1.050 21.369 1.00 80.50 78 VAL A CA 1
ATOM 594 C C . VAL A 1 78 ? -0.429 -2.298 20.526 1.00 80.50 78 VAL A C 1
ATOM 596 O O . VAL A 1 78 ? 0.257 -2.488 19.516 1.00 80.50 78 VAL A O 1
ATOM 599 N N . PRO A 1 79 ? -1.401 -3.142 20.900 1.00 86.94 79 PRO A N 1
ATOM 600 C CA . PRO A 1 79 ? -1.843 -4.240 20.053 1.00 86.94 79 PRO A CA 1
ATOM 601 C C . PRO A 1 79 ? -2.398 -3.695 18.730 1.00 86.94 79 PRO A C 1
ATOM 603 O O . PRO A 1 79 ? -3.396 -2.975 18.701 1.00 86.94 79 PRO A O 1
ATOM 606 N N . LEU A 1 80 ? -1.748 -4.030 17.614 1.00 86.38 80 LEU A N 1
ATOM 607 C CA . LEU A 1 80 ? -2.163 -3.585 16.275 1.00 86.38 80 LEU A CA 1
ATOM 608 C C . LEU A 1 80 ? -3.552 -4.098 15.882 1.00 86.38 80 LEU A C 1
ATOM 610 O O . LEU A 1 80 ? -4.235 -3.477 15.076 1.00 86.38 80 LEU A O 1
ATOM 614 N N . GLU A 1 81 ? -3.984 -5.197 16.485 1.00 88.31 81 GLU A N 1
ATOM 615 C CA . GLU A 1 81 ? -5.298 -5.812 16.294 1.00 88.31 81 GLU A CA 1
ATOM 616 C C . GLU A 1 81 ? -6.449 -4.879 16.699 1.00 88.31 81 GLU A C 1
ATOM 618 O O . GLU A 1 81 ? -7.530 -4.935 16.116 1.00 88.31 81 GLU A O 1
ATOM 623 N N . GLU A 1 82 ? -6.197 -3.986 17.660 1.00 88.50 82 GLU A N 1
ATOM 624 C CA . GLU A 1 82 ? -7.161 -3.010 18.181 1.00 88.50 82 GLU A CA 1
ATOM 625 C C . GLU A 1 82 ? -7.127 -1.680 17.408 1.00 88.50 82 GLU A C 1
ATOM 627 O O . GLU A 1 82 ? -7.941 -0.783 17.634 1.00 88.50 82 GLU A O 1
ATOM 632 N N . CYS A 1 83 ? -6.178 -1.523 16.484 1.00 91.38 83 CYS A N 1
ATOM 633 C CA . CYS A 1 83 ? -6.002 -0.299 15.717 1.00 91.38 83 CYS A CA 1
ATOM 634 C C . CYS A 1 83 ? -6.842 -0.297 14.432 1.00 91.38 83 CYS A C 1
ATOM 636 O O . CYS A 1 83 ? -7.062 -1.319 13.783 1.00 91.38 83 CYS A O 1
ATOM 638 N N . THR A 1 84 ? -7.262 0.900 14.017 1.00 94.31 84 THR A N 1
ATOM 639 C CA . THR A 1 84 ? -7.886 1.146 12.708 1.00 94.31 84 THR A CA 1
ATOM 640 C C . THR A 1 84 ? -6.964 2.018 11.865 1.00 94.31 84 THR A C 1
ATOM 642 O O . THR A 1 84 ? -6.551 3.094 12.304 1.00 94.31 84 THR A O 1
ATOM 645 N N . LEU A 1 85 ? -6.656 1.576 10.644 1.00 95.00 85 LEU A N 1
ATOM 646 C CA . LEU A 1 85 ? -5.874 2.360 9.692 1.00 95.00 85 LEU A CA 1
ATOM 647 C C . LEU A 1 85 ? -6.799 3.252 8.861 1.00 95.00 85 LEU A C 1
ATOM 649 O O . LEU A 1 85 ? -7.629 2.753 8.110 1.00 95.00 85 LEU A O 1
ATOM 653 N N . TYR A 1 86 ? -6.611 4.565 8.941 1.00 94.75 86 TYR A N 1
ATOM 654 C CA . TYR A 1 86 ? -7.295 5.525 8.074 1.00 94.75 86 TYR A CA 1
ATOM 655 C C . TYR A 1 86 ? -6.359 5.961 6.947 1.00 94.75 86 TYR A C 1
ATOM 657 O O . TYR A 1 86 ? -5.257 6.448 7.206 1.00 94.75 86 TYR A O 1
ATOM 665 N N . ALA A 1 87 ? -6.798 5.811 5.700 1.00 93.56 87 ALA A N 1
ATOM 666 C CA . ALA A 1 87 ? -6.032 6.167 4.512 1.00 93.56 87 ALA A CA 1
ATOM 667 C C . ALA A 1 87 ? -6.846 7.064 3.570 1.00 93.56 87 ALA A C 1
ATOM 669 O O . ALA A 1 87 ? -8.059 6.933 3.427 1.00 93.56 87 ALA A O 1
ATOM 670 N N . THR A 1 88 ? -6.182 7.992 2.882 1.00 91.81 88 THR A N 1
ATOM 671 C CA . THR A 1 88 ? -6.865 8.830 1.882 1.00 91.81 88 THR A CA 1
ATOM 672 C C . THR A 1 88 ? -7.229 8.044 0.632 1.00 91.81 88 THR A C 1
ATOM 674 O O . THR A 1 88 ? -8.233 8.335 -0.001 1.00 91.81 88 THR A O 1
ATOM 677 N N . THR A 1 89 ? -6.429 7.045 0.282 1.00 92.56 89 THR A N 1
ATOM 678 C CA . THR A 1 89 ? -6.589 6.231 -0.919 1.00 92.56 89 THR A CA 1
ATOM 679 C C . THR A 1 89 ? -6.544 4.770 -0.504 1.00 92.56 89 THR A C 1
ATOM 681 O O . THR A 1 89 ? -5.799 4.415 0.409 1.00 92.56 89 THR A O 1
ATOM 684 N N . TYR A 1 90 ? -7.352 3.935 -1.148 1.00 94.94 90 TYR A N 1
ATOM 685 C CA . TYR A 1 90 ? -7.390 2.504 -0.863 1.00 94.94 90 TYR A CA 1
ATOM 686 C C . TYR A 1 90 ? -5.999 1.850 -1.042 1.00 94.94 90 TYR A C 1
ATOM 688 O O . TYR A 1 90 ? -5.294 2.177 -2.007 1.00 94.94 90 TYR A O 1
ATOM 696 N N . PRO A 1 91 ? -5.589 0.935 -0.138 1.00 94.50 91 PRO A N 1
ATOM 697 C CA . PRO A 1 91 ? -4.226 0.418 -0.098 1.00 94.50 91 PRO A CA 1
ATOM 698 C C . PRO A 1 91 ? -3.856 -0.405 -1.334 1.00 94.50 91 PRO A C 1
ATOM 700 O O . PRO A 1 91 ? -4.645 -1.196 -1.849 1.00 94.50 91 PRO A O 1
ATOM 703 N N . CYS A 1 92 ? -2.609 -0.275 -1.789 1.00 92.38 92 CYS A N 1
ATOM 704 C CA . CYS A 1 92 ? -2.074 -1.142 -2.845 1.00 92.38 92 CYS A CA 1
ATOM 705 C C . CYS A 1 92 ? -1.817 -2.570 -2.326 1.00 92.38 92 CYS A C 1
ATOM 707 O O . CYS A 1 92 ? -1.678 -2.772 -1.117 1.00 92.38 92 CYS A O 1
ATOM 709 N N . ARG A 1 93 ? -1.631 -3.552 -3.224 1.00 92.81 93 ARG A N 1
ATOM 710 C CA . ARG A 1 93 ? -1.337 -4.956 -2.848 1.00 92.81 93 ARG A CA 1
ATOM 711 C C . ARG A 1 93 ? -0.205 -5.116 -1.819 1.00 92.81 93 ARG A C 1
ATOM 713 O O . ARG A 1 93 ? -0.287 -5.935 -0.910 1.00 92.81 93 ARG A O 1
ATOM 720 N N . GLN A 1 94 ? 0.852 -4.304 -1.920 1.00 92.19 94 GLN A N 1
ATOM 721 C CA . GLN A 1 94 ? 2.005 -4.385 -1.016 1.00 92.19 94 GLN A CA 1
ATOM 722 C C . GLN A 1 94 ? 1.709 -3.802 0.367 1.00 92.19 94 GLN A C 1
ATOM 724 O O . GLN A 1 94 ? 2.285 -4.269 1.348 1.00 92.19 94 GLN A O 1
ATOM 729 N N . CYS A 1 95 ? 0.847 -2.787 0.451 1.00 94.06 95 CYS A N 1
ATOM 730 C CA . CYS A 1 95 ? 0.378 -2.244 1.724 1.00 94.06 95 CYS A CA 1
ATOM 731 C C . CYS A 1 95 ? -0.645 -3.191 2.355 1.00 94.06 95 CYS A C 1
ATOM 733 O O . CYS A 1 95 ? -0.520 -3.494 3.535 1.00 94.06 95 CYS A O 1
ATOM 735 N N . ALA A 1 96 ? -1.568 -3.747 1.563 1.00 95.88 96 ALA A N 1
ATOM 736 C CA . ALA A 1 96 ? -2.519 -4.766 2.005 1.00 95.88 96 ALA A CA 1
ATOM 737 C C . ALA A 1 96 ? -1.812 -5.975 2.636 1.00 95.88 96 ALA A C 1
ATOM 739 O O . ALA A 1 96 ? -2.160 -6.377 3.742 1.00 95.88 96 ALA A O 1
ATOM 740 N N . ASN A 1 97 ? -0.751 -6.487 1.999 1.00 95.88 97 ASN A N 1
ATOM 741 C CA . ASN A 1 97 ? 0.059 -7.564 2.573 1.00 95.88 97 ASN A CA 1
ATOM 742 C C . ASN A 1 97 ? 0.621 -7.189 3.949 1.00 95.88 97 ASN A C 1
ATOM 744 O O . ASN A 1 97 ? 0.549 -7.989 4.879 1.00 95.88 97 ASN A O 1
ATOM 748 N N . LYS A 1 98 ? 1.160 -5.976 4.109 1.00 95.31 98 LYS A N 1
ATOM 749 C CA . LYS A 1 98 ? 1.692 -5.519 5.402 1.00 95.31 98 LYS A CA 1
ATOM 750 C C . LYS A 1 98 ? 0.591 -5.401 6.452 1.00 95.31 98 LYS A C 1
ATOM 752 O O . LYS A 1 98 ? 0.782 -5.879 7.559 1.00 95.31 98 LYS A O 1
ATOM 757 N N . ILE A 1 99 ? -0.555 -4.823 6.093 1.00 95.94 99 ILE A N 1
ATOM 758 C CA . ILE A 1 99 ? -1.718 -4.668 6.980 1.00 95.94 99 ILE A CA 1
ATOM 759 C C . ILE A 1 99 ? -2.139 -6.027 7.551 1.00 95.94 99 ILE A C 1
ATOM 761 O O . ILE A 1 99 ? -2.237 -6.168 8.767 1.00 95.94 99 ILE A O 1
ATOM 765 N N . VAL A 1 100 ? -2.299 -7.035 6.687 1.00 96.69 100 VAL A N 1
ATOM 766 C CA . VAL A 1 100 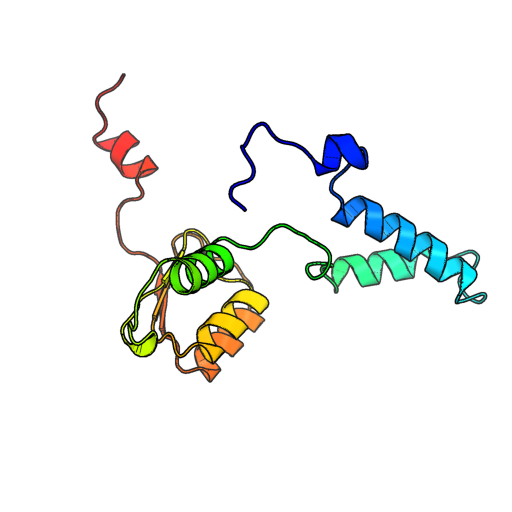? -2.669 -8.398 7.097 1.00 96.69 100 VAL A CA 1
ATOM 767 C C . VAL A 1 100 ? -1.614 -9.023 8.010 1.00 96.69 100 VAL A C 1
ATOM 769 O O . VAL A 1 100 ? -1.954 -9.532 9.074 1.00 96.69 100 VAL A O 1
ATOM 772 N N . ASN A 1 101 ? -0.334 -8.959 7.631 1.00 95.31 101 ASN A N 1
ATOM 773 C CA . ASN A 1 101 ? 0.753 -9.561 8.416 1.00 95.31 101 ASN A CA 1
ATOM 774 C C . ASN A 1 101 ? 0.950 -8.892 9.784 1.00 95.31 101 ASN A C 1
ATOM 776 O O . ASN A 1 101 ? 1.423 -9.528 10.719 1.00 95.31 101 ASN A O 1
ATOM 780 N N . LEU A 1 102 ? 0.585 -7.617 9.905 1.00 92.50 102 LEU A N 1
ATOM 781 C CA . LEU A 1 102 ? 0.623 -6.873 11.161 1.00 92.50 102 LEU A CA 1
ATOM 782 C C . LEU A 1 102 ? -0.581 -7.156 12.069 1.00 92.50 102 LEU A C 1
ATOM 784 O O . LEU A 1 102 ? -0.608 -6.672 13.196 1.00 92.50 102 LEU A O 1
ATOM 788 N N . GLY A 1 103 ? -1.577 -7.904 11.590 1.00 93.50 103 GLY A N 1
ATOM 789 C CA . GLY A 1 103 ? -2.767 -8.252 12.362 1.00 93.50 103 GLY A CA 1
ATOM 790 C C . GLY A 1 103 ? -3.809 -7.136 12.477 1.00 93.50 103 GLY A C 1
ATOM 791 O O . GLY A 1 103 ? -4.775 -7.309 13.217 1.00 93.50 103 GLY A O 1
ATOM 792 N N . LEU A 1 104 ? -3.664 -6.028 11.737 1.00 94.50 104 LEU A N 1
ATOM 793 C CA . LEU A 1 104 ? -4.671 -4.960 11.683 1.00 94.50 104 LEU A CA 1
ATOM 794 C C . LEU A 1 104 ? -6.008 -5.527 11.202 1.00 94.50 104 LEU A C 1
ATOM 796 O O . LEU A 1 104 ? -6.057 -6.218 10.187 1.00 94.50 104 LEU A O 1
ATOM 800 N N . LYS A 1 105 ? -7.098 -5.203 11.901 1.00 95.44 105 LYS A N 1
ATOM 801 C CA . LYS A 1 105 ? -8.429 -5.750 11.588 1.00 95.44 105 LYS A CA 1
ATOM 802 C C . LYS A 1 105 ? -9.309 -4.821 10.772 1.00 95.44 105 LYS A C 1
ATOM 804 O O . LYS A 1 105 ? -10.293 -5.284 10.202 1.00 95.44 105 LYS A O 1
ATOM 809 N N . ARG A 1 106 ? -8.955 -3.536 10.669 1.00 96.50 106 ARG A N 1
ATOM 810 C CA . ARG A 1 106 ? -9.809 -2.537 10.022 1.00 96.50 106 ARG A CA 1
ATOM 811 C C . ARG A 1 106 ? -9.030 -1.469 9.262 1.00 96.50 106 ARG A C 1
ATOM 813 O O . ARG A 1 106 ? -8.074 -0.888 9.784 1.00 96.50 106 ARG A O 1
ATOM 820 N N . VAL A 1 107 ? -9.485 -1.183 8.044 1.00 96.06 107 VAL A N 1
ATOM 821 C CA . VAL A 1 107 ? -8.977 -0.126 7.164 1.00 96.06 107 VAL A CA 1
ATOM 822 C C . VAL A 1 107 ? -10.145 0.721 6.670 1.00 96.06 107 VAL A C 1
ATOM 824 O O . VAL A 1 107 ? -11.096 0.204 6.095 1.00 96.06 107 VAL A O 1
ATOM 827 N N . VAL A 1 108 ? -10.050 2.034 6.840 1.00 95.75 108 VAL A N 1
ATOM 828 C CA . VAL A 1 108 ? -11.031 3.000 6.337 1.00 95.75 108 VAL A CA 1
ATOM 829 C C . VAL A 1 108 ? -10.367 3.858 5.267 1.00 95.75 108 VAL A C 1
ATOM 831 O O . VAL A 1 108 ? -9.290 4.412 5.500 1.00 95.75 108 VAL A O 1
ATOM 834 N N . TYR A 1 109 ? -10.989 3.975 4.094 1.00 94.50 109 TYR A N 1
ATOM 835 C CA . TYR A 1 109 ? -10.418 4.682 2.945 1.00 94.50 109 TYR A CA 1
ATOM 836 C C . TYR A 1 109 ? -11.386 5.690 2.324 1.00 94.50 109 TYR A C 1
ATOM 838 O O . TYR A 1 109 ? -12.587 5.458 2.270 1.00 94.50 109 TYR A O 1
ATOM 846 N N . LEU A 1 110 ? -10.862 6.811 1.823 1.00 91.56 110 LEU A N 1
ATOM 847 C CA . LEU A 1 110 ? -11.687 7.857 1.203 1.00 91.56 110 LEU A CA 1
ATOM 848 C C . LEU A 1 110 ? -11.826 7.702 -0.316 1.00 91.56 110 LEU A C 1
ATOM 850 O O . LEU A 1 110 ? -12.917 7.827 -0.859 1.00 91.56 110 LEU A O 1
ATOM 854 N N . GLU A 1 111 ? -10.725 7.492 -1.027 1.00 88.56 111 GLU A N 1
ATOM 855 C CA . GLU A 1 111 ? -10.731 7.361 -2.482 1.00 88.56 111 GLU A CA 1
ATOM 856 C C . GLU A 1 111 ? -10.629 5.882 -2.863 1.00 88.56 111 GLU A C 1
ATOM 858 O O . GLU A 1 111 ? -9.695 5.199 -2.419 1.00 88.56 111 GLU A O 1
ATOM 863 N N . PRO A 1 112 ? -11.550 5.362 -3.693 1.00 84.00 112 PRO A N 1
ATOM 864 C CA . PRO A 1 112 ? -11.471 3.982 -4.127 1.00 84.00 112 PRO A CA 1
ATOM 865 C C . PRO A 1 112 ? -10.272 3.820 -5.067 1.00 84.00 112 PRO A C 1
ATOM 867 O O . PRO A 1 112 ? -10.091 4.586 -6.013 1.00 84.00 112 PRO A O 1
ATOM 870 N N . TYR A 1 113 ? -9.466 2.789 -4.828 1.00 74.69 113 TYR A N 1
ATOM 871 C CA . TYR A 1 113 ? -8.381 2.375 -5.714 1.00 74.69 113 TYR A CA 1
ATOM 872 C C . TYR A 1 113 ? -8.706 0.976 -6.252 1.00 74.69 113 TYR A C 1
ATOM 874 O O . TYR A 1 113 ? -8.975 0.068 -5.464 1.00 74.69 113 TYR A O 1
ATOM 882 N N . PRO A 1 114 ? -8.709 0.762 -7.576 1.00 68.62 114 PRO A N 1
ATOM 883 C CA . PRO A 1 114 ? -9.215 -0.470 -8.180 1.00 68.62 114 PRO A CA 1
ATOM 884 C C . PRO A 1 114 ? -8.210 -1.642 -8.154 1.00 68.62 114 PRO A C 1
ATOM 886 O O . PRO A 1 114 ? -8.127 -2.404 -9.114 1.00 68.62 114 PRO A O 1
ATOM 889 N N . ASP A 1 115 ? -7.434 -1.821 -7.082 1.00 85.19 115 ASP A N 1
ATOM 890 C CA . ASP A 1 115 ? -6.511 -2.962 -6.963 1.00 85.19 115 ASP A CA 1
ATOM 891 C C . ASP A 1 115 ? -7.263 -4.207 -6.459 1.00 85.19 115 ASP A C 1
ATOM 893 O O . ASP A 1 115 ? -7.526 -4.369 -5.265 1.00 85.19 115 ASP A O 1
ATOM 897 N N . GLN A 1 116 ? -7.660 -5.080 -7.391 1.00 90.31 116 GLN A N 1
ATOM 898 C CA . GLN A 1 116 ? -8.391 -6.315 -7.079 1.00 90.31 116 GLN A CA 1
ATOM 899 C C . GLN A 1 116 ? -7.578 -7.268 -6.197 1.00 90.31 116 GLN A C 1
ATOM 901 O O . GLN A 1 116 ? -8.142 -7.934 -5.330 1.00 90.31 116 GLN A O 1
ATOM 906 N N . GLU A 1 117 ? -6.261 -7.318 -6.383 1.00 93.19 117 GLU A N 1
ATOM 907 C CA . GLU A 1 117 ? -5.386 -8.197 -5.612 1.00 93.19 117 GLU A CA 1
ATOM 908 C C . GLU A 1 117 ? -5.321 -7.747 -4.151 1.00 93.19 117 GLU A C 1
ATOM 910 O O . GLU A 1 117 ? -5.438 -8.563 -3.240 1.00 93.19 117 GLU A O 1
ATOM 915 N N . ALA A 1 118 ? -5.247 -6.434 -3.918 1.00 94.69 118 ALA A N 1
ATOM 916 C CA . ALA A 1 118 ? -5.313 -5.871 -2.575 1.00 94.69 118 ALA A CA 1
ATOM 917 C C . ALA A 1 118 ? -6.610 -6.259 -1.840 1.00 94.69 118 ALA A C 1
ATOM 919 O O . ALA A 1 118 ? -6.552 -6.627 -0.669 1.00 94.69 118 ALA A O 1
ATOM 920 N N . LYS A 1 119 ? -7.768 -6.246 -2.519 1.00 94.31 119 LYS A N 1
ATOM 921 C CA . LYS A 1 119 ? -9.047 -6.715 -1.943 1.00 94.31 1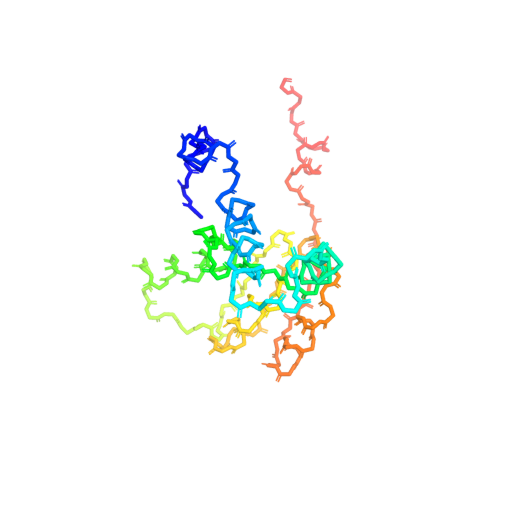19 LYS A CA 1
ATOM 922 C C . LYS A 1 119 ? -8.994 -8.183 -1.530 1.00 94.31 119 LYS A C 1
ATOM 924 O O . LYS A 1 119 ? -9.434 -8.532 -0.438 1.00 94.31 119 LYS A O 1
ATOM 929 N N . VAL A 1 120 ? -8.443 -9.041 -2.389 1.00 96.31 120 VAL A N 1
ATOM 930 C CA . VAL A 1 120 ? -8.288 -10.473 -2.088 1.00 96.31 120 VAL A CA 1
ATOM 931 C C . VAL A 1 120 ? -7.389 -10.673 -0.870 1.00 96.31 120 VAL A C 1
ATOM 933 O O . VAL A 1 120 ? -7.745 -11.439 0.022 1.00 96.31 120 VAL A O 1
ATOM 936 N N . ILE A 1 121 ? -6.266 -9.955 -0.803 1.00 97.44 121 ILE A N 1
ATOM 937 C CA . ILE A 1 121 ? -5.326 -10.017 0.321 1.00 97.44 121 ILE A CA 1
ATOM 938 C C . ILE A 1 121 ? -6.015 -9.624 1.633 1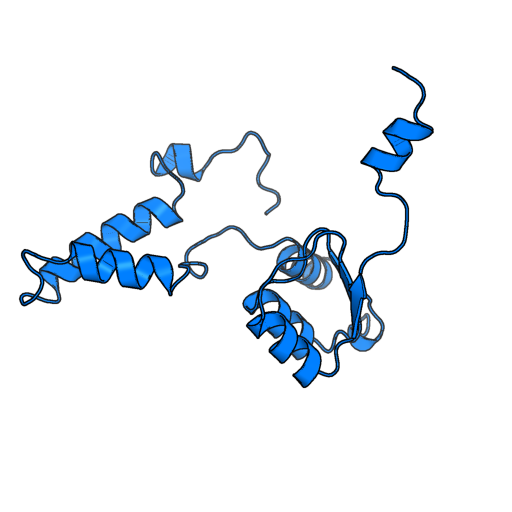.00 97.44 121 ILE A C 1
ATOM 940 O O . ILE A 1 121 ? -5.978 -10.402 2.585 1.00 97.44 121 ILE A O 1
ATOM 944 N N . LEU A 1 122 ? -6.677 -8.460 1.681 1.00 96.56 122 LEU A N 1
ATOM 945 C CA . LEU A 1 122 ? -7.361 -7.988 2.892 1.00 96.56 122 LEU A CA 1
ATOM 946 C C . LEU A 1 122 ? -8.453 -8.965 3.344 1.00 96.56 122 LEU A C 1
ATOM 948 O O . LEU A 1 122 ? -8.497 -9.334 4.518 1.00 96.56 122 LEU A O 1
ATOM 952 N N . ARG A 1 123 ? -9.270 -9.461 2.406 1.00 95.81 123 ARG A N 1
ATOM 953 C CA . ARG A 1 123 ? -10.319 -10.446 2.700 1.00 95.81 123 ARG A CA 1
ATOM 954 C C . ARG A 1 123 ? -9.745 -11.743 3.269 1.00 95.81 123 ARG A C 1
ATOM 956 O O . ARG A 1 123 ? -10.265 -12.250 4.256 1.00 95.81 123 ARG A O 1
ATOM 963 N N . ASN A 1 124 ? -8.673 -12.270 2.677 1.00 96.81 124 ASN A N 1
ATOM 964 C CA . ASN A 1 124 ? -8.018 -13.488 3.163 1.00 96.81 124 ASN A CA 1
ATOM 965 C C . ASN A 1 124 ? -7.413 -13.291 4.563 1.00 96.81 124 ASN A C 1
ATOM 967 O O . ASN A 1 124 ? -7.401 -14.217 5.366 1.00 96.81 124 ASN A O 1
ATOM 971 N N . GLY A 1 125 ? -6.953 -12.076 4.870 1.00 96.19 125 GLY A N 1
ATOM 972 C CA . GLY A 1 125 ? -6.492 -11.683 6.199 1.00 96.19 125 GLY A CA 1
ATOM 973 C C . GLY A 1 125 ? -7.600 -11.363 7.204 1.00 96.19 125 GLY A C 1
ATOM 974 O O . GLY A 1 125 ? -7.292 -10.991 8.334 1.00 96.19 125 GLY A O 1
ATOM 975 N N . THR A 1 126 ? -8.875 -11.502 6.819 1.00 96.44 126 THR A N 1
ATOM 976 C CA . THR A 1 126 ? -10.041 -11.124 7.640 1.00 96.44 126 THR A CA 1
ATOM 977 C C . THR A 1 126 ? -9.979 -9.661 8.102 1.00 96.44 126 THR A C 1
ATOM 979 O O . THR A 1 126 ? -10.292 -9.335 9.245 1.00 96.44 126 THR A O 1
ATOM 982 N N . VAL A 1 127 ? -9.523 -8.775 7.214 1.00 96.94 127 VAL A N 1
ATOM 983 C CA . VAL A 1 127 ? -9.456 -7.330 7.451 1.00 96.94 127 VAL A CA 1
ATOM 984 C C . VAL A 1 127 ? -10.690 -6.678 6.845 1.00 96.94 127 VAL A C 1
ATOM 986 O O . VAL A 1 127 ? -10.981 -6.883 5.669 1.00 96.94 127 VAL A O 1
ATOM 989 N N . GLN A 1 128 ? -11.401 -5.885 7.638 1.00 96.00 128 GLN A N 1
ATOM 990 C CA . GLN A 1 128 ? -12.555 -5.116 7.189 1.00 96.00 128 GLN A CA 1
ATOM 991 C C . GLN A 1 128 ? -12.091 -3.843 6.469 1.00 96.00 128 GLN A C 1
ATOM 993 O O . GLN A 1 128 ? -11.427 -3.000 7.076 1.00 96.00 128 GLN A O 1
ATOM 998 N N . ASP A 1 129 ? -12.431 -3.695 5.187 1.00 94.25 129 ASP A N 1
ATOM 999 C CA . ASP A 1 129 ? -12.228 -2.468 4.417 1.00 94.25 129 ASP A CA 1
ATOM 1000 C C . ASP A 1 129 ? -13.542 -1.690 4.256 1.00 94.25 129 ASP A C 1
ATOM 1002 O O . ASP A 1 129 ? -14.548 -2.211 3.782 1.00 94.25 129 ASP A O 1
ATOM 1006 N N . GLU A 1 130 ? -13.539 -0.418 4.649 1.00 94.38 130 GLU A N 1
ATOM 1007 C CA . GLU A 1 130 ? -14.728 0.437 4.637 1.00 94.38 130 GLU A CA 1
ATOM 1008 C C . GLU A 1 130 ? -14.472 1.734 3.882 1.00 94.38 130 GLU A C 1
ATOM 1010 O O . GLU A 1 130 ? -13.442 2.395 4.056 1.00 94.38 130 GLU A O 1
ATOM 1015 N N . PHE A 1 131 ? -15.453 2.129 3.073 1.00 93.00 131 PHE A N 1
ATOM 1016 C CA . PHE A 1 131 ? -15.471 3.467 2.511 1.00 93.00 131 PHE A CA 1
ATOM 1017 C C . PHE A 1 131 ? -15.740 4.478 3.627 1.00 93.00 131 PHE A C 1
ATOM 1019 O O . PHE A 1 131 ? -16.618 4.278 4.462 1.00 93.00 131 PHE A O 1
ATOM 1026 N N . PHE A 1 132 ? -14.987 5.570 3.648 1.00 92.94 132 PHE A N 1
ATOM 1027 C CA . PHE A 1 132 ? -15.173 6.622 4.632 1.00 92.94 132 PHE A CA 1
ATOM 1028 C C . PHE A 1 132 ? -16.518 7.323 4.419 1.00 92.94 132 PHE A C 1
ATOM 1030 O O . PHE A 1 132 ? -16.745 7.967 3.393 1.00 92.94 132 PHE A O 1
ATOM 1037 N N . GLU A 1 133 ? -17.381 7.261 5.428 1.00 89.94 133 GLU A N 1
ATOM 1038 C CA . GLU A 1 133 ? -18.644 7.989 5.459 1.00 89.94 133 GLU A CA 1
ATOM 1039 C C . GLU A 1 133 ? -18.478 9.287 6.255 1.00 89.94 133 GLU A C 1
ATOM 1041 O O . GLU A 1 133 ? -18.246 9.284 7.464 1.00 89.94 133 GLU A O 1
ATOM 1046 N N . GLY A 1 134 ? -18.565 10.426 5.567 1.00 86.75 134 GLY A N 1
ATOM 1047 C CA . GLY A 1 134 ? -18.447 11.734 6.199 1.00 86.75 134 GLY A CA 1
ATOM 1048 C C . GLY A 1 134 ? -18.129 12.855 5.217 1.00 86.75 134 GLY A C 1
ATOM 1049 O O . GLY A 1 134 ? -18.162 12.692 3.997 1.00 86.75 134 GLY A O 1
ATOM 1050 N N . ILE A 1 135 ? -17.802 14.026 5.762 1.00 84.19 135 ILE A N 1
ATOM 1051 C CA . ILE A 1 135 ? -17.461 15.207 4.970 1.00 84.19 135 ILE A CA 1
ATOM 1052 C C . ILE A 1 135 ? -15.940 15.342 4.923 1.00 84.19 135 ILE A C 1
ATOM 1054 O O . ILE A 1 135 ? -15.278 15.484 5.950 1.00 84.19 135 ILE A O 1
ATOM 1058 N N . THR A 1 136 ? -15.369 15.326 3.718 1.00 83.56 136 THR A N 1
ATOM 1059 C CA . THR A 1 136 ? -13.934 15.595 3.544 1.00 83.56 136 THR A CA 1
ATOM 1060 C C . THR A 1 136 ? -13.599 17.011 3.999 1.00 83.56 136 THR A C 1
ATOM 1062 O O . THR A 1 136 ? -14.408 17.919 3.831 1.00 83.56 136 THR A O 1
ATOM 1065 N N . PHE A 1 137 ? -12.377 17.250 4.480 1.00 81.62 137 PHE A N 1
ATOM 1066 C CA . PHE A 1 137 ? -11.948 18.599 4.872 1.00 81.62 137 PHE A CA 1
ATOM 1067 C C . PHE A 1 137 ? -12.196 19.643 3.769 1.00 81.62 137 PHE A C 1
ATOM 1069 O O . PHE A 1 137 ? -12.726 20.714 4.037 1.00 81.62 137 PHE A O 1
ATOM 1076 N N . LYS A 1 138 ? -11.900 19.310 2.504 1.00 82.25 138 LYS A N 1
ATOM 1077 C CA . LYS A 1 138 ? -12.166 20.203 1.363 1.00 82.25 138 LYS A CA 1
ATOM 1078 C C . LYS A 1 138 ? -13.657 20.498 1.192 1.00 82.25 138 LYS A C 1
ATOM 1080 O O . LYS A 1 138 ? -14.021 21.643 0.945 1.00 82.25 138 LYS A O 1
ATOM 1085 N N . ALA A 1 139 ? -14.511 19.478 1.296 1.00 84.94 139 ALA A N 1
ATOM 1086 C CA . ALA A 1 139 ? -15.957 19.657 1.202 1.00 84.94 139 ALA A CA 1
ATOM 1087 C C . ALA A 1 139 ? -16.489 20.479 2.384 1.00 84.94 139 ALA A C 1
ATOM 1089 O O . ALA A 1 139 ? -17.274 21.397 2.165 1.00 84.94 139 ALA A O 1
ATOM 1090 N N . TYR A 1 140 ? -15.997 20.215 3.596 1.00 87.88 140 TYR A N 1
ATOM 1091 C CA . TYR A 1 140 ? -16.333 20.966 4.800 1.00 87.88 140 TYR A CA 1
ATOM 1092 C C . TYR A 1 140 ? -15.951 22.437 4.644 1.00 87.88 140 TYR A C 1
ATOM 1094 O O . TYR A 1 140 ? -16.813 23.299 4.747 1.00 87.88 140 TYR A O 1
ATOM 1102 N N . SER A 1 141 ? -14.695 22.739 4.299 1.00 87.62 141 SER A N 1
ATOM 1103 C CA . SER A 1 141 ? -14.233 24.116 4.094 1.00 87.62 141 SER A CA 1
ATOM 1104 C C . SER A 1 141 ? -14.955 24.823 2.947 1.00 87.62 141 SER A C 1
ATOM 1106 O O . SER A 1 141 ? -15.109 26.034 2.989 1.00 87.62 141 SER A O 1
ATOM 1108 N N . ARG A 1 142 ? -15.422 24.100 1.925 1.00 87.06 142 ARG A N 1
ATOM 1109 C CA . ARG A 1 142 ? -16.218 24.695 0.842 1.00 87.06 142 ARG A CA 1
ATOM 1110 C C . ARG A 1 142 ? -17.633 25.076 1.289 1.00 87.06 142 ARG A C 1
ATOM 1112 O O . ARG A 1 142 ? -18.161 26.060 0.789 1.00 87.06 142 ARG A O 1
ATOM 1119 N N . ILE A 1 143 ? -18.254 24.275 2.157 1.00 88.06 143 ILE A N 1
ATOM 1120 C CA . ILE A 1 143 ? -19.644 24.472 2.605 1.00 88.06 143 ILE A CA 1
ATOM 1121 C C . ILE A 1 143 ? -19.706 25.424 3.806 1.00 88.06 143 ILE A C 1
ATOM 1123 O O . ILE A 1 143 ? -20.562 26.299 3.852 1.00 88.06 143 ILE A O 1
ATOM 1127 N N . TYR A 1 144 ? -18.794 25.249 4.760 1.00 86.19 144 TYR A N 1
ATOM 1128 C CA . TYR A 1 144 ? -18.809 25.898 6.073 1.00 86.19 144 TYR A CA 1
ATOM 1129 C C . TYR A 1 144 ? -17.576 26.762 6.345 1.00 86.19 144 TYR A C 1
ATOM 1131 O O . TYR A 1 144 ? -17.506 27.408 7.386 1.00 86.19 144 TYR A O 1
ATOM 1139 N N . GLY A 1 145 ? -16.570 26.752 5.465 1.00 82.50 145 GLY A N 1
ATOM 1140 C CA . GLY A 1 145 ? -15.407 27.612 5.642 1.00 82.50 145 GLY A CA 1
ATOM 1141 C C . GLY A 1 145 ? -15.788 29.067 5.406 1.00 82.50 145 GLY A C 1
ATOM 1142 O O . GLY A 1 145 ? -16.399 29.399 4.390 1.00 82.50 145 GLY A O 1
ATOM 1143 N N . GLU A 1 146 ? -15.404 29.939 6.334 1.00 78.75 146 GLU A N 1
ATOM 1144 C CA . GLU A 1 146 ? -15.441 31.379 6.103 1.00 78.75 146 GLU A CA 1
ATOM 1145 C C . GLU A 1 146 ? -14.647 31.686 4.826 1.00 78.75 146 GLU A C 1
ATOM 1147 O O . GLU A 1 146 ? -13.520 31.204 4.654 1.00 78.75 146 GLU A O 1
ATOM 1152 N N . LYS A 1 147 ? -15.246 32.445 3.899 1.00 67.56 147 LYS A N 1
ATOM 1153 C CA . LYS A 1 147 ? -14.524 32.947 2.726 1.00 67.56 147 LYS A CA 1
ATOM 1154 C C . LYS A 1 147 ? -13.379 33.820 3.240 1.00 67.56 147 LYS A C 1
ATOM 1156 O O . LYS A 1 147 ? -13.632 34.917 3.726 1.00 67.56 147 LYS A O 1
ATOM 1161 N N . LYS A 1 148 ? -12.156 33.299 3.168 1.00 57.94 148 LYS A N 1
ATOM 1162 C CA . LYS A 1 148 ? -10.944 34.105 3.316 1.00 57.94 148 LYS A CA 1
ATOM 1163 C C . LYS A 1 148 ? -10.769 35.020 2.117 1.00 57.94 148 LYS A C 1
ATOM 1165 O O . LYS A 1 148 ? -11.065 34.555 0.992 1.00 57.94 148 LYS A O 1
#

InterPro domains:
  IPR002125 Cytidine and deoxycytidylate deaminase domain [PF00383] (59-110)
  IPR002125 Cytidine and deoxycytidylate deaminase domain [PS51747] (25-129)
  IPR015517 Deoxycytidylate deaminase-related [PTHR11086] (54-123)
  IPR016192 APOBEC/CMP deaminase, zinc-binding [PS00903] (62-99)
  IPR016193 Cytidine deaminase-like [SSF53927] (28-118)

Sequence (148 aa):
NEAPRHSRPCAKLFGVCQRIYEWKEVSSHLAADVPALAGDSSAVMACLKRDLKILDRCRALHAEENAIVSLARNGRSVPLEECTLYATTYPCRQCANKIVNLGLKRVVYLEPYPDQEAKVILRNGTVQDEFFEGITFKAYSRIYGEKK

Foldseek 3Di:
DPQPPPDPPCCVPPVDQVQVSVLVVVLVVCCVVPVVCVPPSPVVSVVCVVPDDVVVPHPDDDPLVVVVVCCVVPDDDDQQLPDAAEEAEDDALVSLQVCLVSNHAEYEYAHYDPHPNSVVSCVVSNHDYYYDPDADPVRCCVVPNDDD

pLDDT: mean 85.85, std 9.19, range [52.4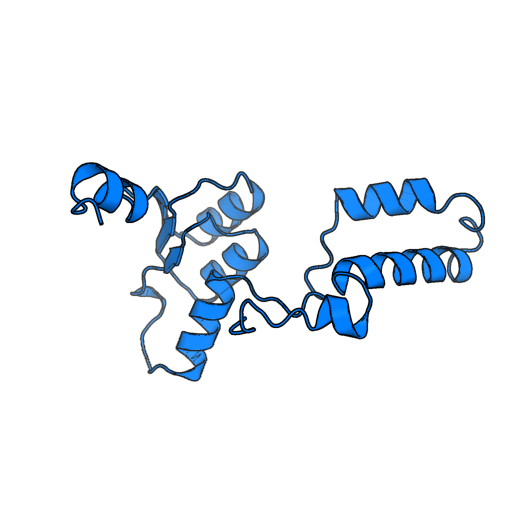7, 97.44]

Organism: NCBI:txid412755

Radius of gyration: 20.04 Å; chains: 1; bounding box: 44×48×54 Å

Secondary structure (DSSP, 8-state):
----TT--HHHHHHSS-HHHHHHHHHHHHHHHH-GGGTT-HHHHHHHHHHH----TT--PPPHHHHHHHHHHHH--S--GGG-EEEEEEPPPHHHHHHHHHTT--EEEEEE----HHHHHHHHHTTPEEEE--S--HHHHHHHHS---